Protein AF-A0A430PXK6-F1 (afdb_monomer)

Secondary structure (DSSP, 8-state):
--EEEEE--GGG--S--TTTTT-SSS-S--THHHHHS----TTS-EEEEE---------GGGSSS--GGG---------SS-SSS-TTTT-TT-------

InterPro domains:
  IPR000269 Copper amine oxidase [PTHR10638] (1-87)
  IPR015798 Copper amine oxidase, catalytic domain [PF01179] (1-88)
  IPR036460 Copper amine oxidase, catalytic domain superfamily [G3DSA:2.70.98.20] (1-100)
  IPR036460 Copper amine oxidase, catalytic domain superfamily [SSF49998] (1-90)
  IPR049947 Copper amine oxidase, copper-binding site [PS01165] (51-64)

Organism: Schistosoma bovis (NCBI:txid6184)

Foldseek 3Di:
DFKDKFADDPVPPDQADPCCVVDVPDGPHDNVCRRVVPDDPPPGHMDMDGDWDDDDDDDPVCPPHHDPPPDDRDDDDDDDPPDPDDPCPPPPPDDDDDDD

Structure (mmCIF, N/CA/C/O backbone):
data_AF-A0A430PXK6-F1
#
_entry.id   AF-A0A430PXK6-F1
#
loop_
_atom_site.group_PDB
_atom_site.id
_atom_site.type_symbol
_atom_site.label_atom_id
_atom_site.label_alt_id
_atom_site.label_comp_id
_atom_site.label_asym_id
_atom_site.label_entity_id
_atom_site.label_seq_id
_atom_site.pdbx_PDB_ins_code
_atom_site.Cartn_x
_atom_site.Cartn_y
_atom_site.Cartn_z
_atom_site.occupancy
_atom_site.B_iso_or_equiv
_atom_site.auth_seq_id
_atom_site.auth_comp_id
_atom_site.auth_asym_id
_atom_site.auth_atom_id
_atom_site.pdbx_PDB_model_num
ATOM 1 N N . HIS A 1 1 ? 6.827 4.403 8.290 1.00 89.12 1 HIS A N 1
ATOM 2 C CA . HIS A 1 1 ? 6.782 2.943 8.520 1.00 89.12 1 HIS A CA 1
ATOM 3 C C . HIS A 1 1 ? 6.505 2.255 7.188 1.00 89.12 1 HIS A C 1
ATOM 5 O O . HIS A 1 1 ? 5.950 2.909 6.315 1.00 89.12 1 HIS A O 1
ATOM 11 N N . GLN A 1 2 ? 6.911 0.995 7.000 1.00 94.81 2 GLN A N 1
ATOM 12 C CA . GLN A 1 2 ? 6.663 0.260 5.747 1.00 94.81 2 GLN A CA 1
ATOM 13 C C . GLN A 1 2 ? 5.270 -0.392 5.691 1.00 94.81 2 GLN A C 1
ATOM 15 O O . GLN A 1 2 ? 4.707 -0.531 4.610 1.00 94.81 2 GLN A O 1
ATOM 20 N N . LEU A 1 3 ? 4.712 -0.775 6.842 1.00 96.69 3 LEU A N 1
ATOM 21 C CA . LEU A 1 3 ? 3.411 -1.431 6.973 1.00 96.69 3 LEU A CA 1
ATOM 22 C C . LEU A 1 3 ? 2.674 -0.872 8.193 1.00 96.69 3 LEU A C 1
ATOM 24 O O . LEU A 1 3 ? 3.281 -0.724 9.256 1.00 96.69 3 LEU A O 1
ATOM 28 N N . TYR A 1 4 ? 1.374 -0.636 8.038 1.00 97.25 4 TYR A N 1
ATOM 29 C CA . TYR A 1 4 ? 0.419 -0.493 9.134 1.00 97.25 4 TYR A CA 1
ATOM 30 C C . TYR A 1 4 ? -0.727 -1.485 8.962 1.00 97.25 4 TYR A C 1
ATOM 32 O O . TYR A 1 4 ? -1.105 -1.815 7.837 1.00 97.25 4 TYR A O 1
ATOM 40 N N . VAL A 1 5 ? -1.279 -1.931 10.086 1.00 97.44 5 VAL A N 1
ATOM 41 C CA . VAL A 1 5 ? -2.472 -2.776 10.148 1.00 97.44 5 VAL A CA 1
ATOM 42 C C . VAL A 1 5 ? -3.470 -2.067 11.050 1.00 97.44 5 VAL A C 1
ATOM 44 O O . VAL A 1 5 ? -3.124 -1.741 12.185 1.00 97.44 5 VAL A O 1
ATOM 47 N N . THR A 1 6 ? -4.664 -1.801 10.535 1.00 97.88 6 THR A N 1
ATOM 48 C CA . THR A 1 6 ? -5.758 -1.149 11.270 1.00 97.88 6 THR A CA 1
ATOM 49 C C . THR A 1 6 ? -7.024 -1.990 11.147 1.00 97.88 6 THR A C 1
ATOM 51 O O . THR A 1 6 ? -7.123 -2.827 10.244 1.00 97.88 6 THR A O 1
ATOM 54 N N . GLN A 1 7 ? -7.986 -1.779 12.044 1.00 98.06 7 GLN A N 1
ATOM 55 C CA . GLN A 1 7 ? -9.341 -2.293 11.852 1.00 98.06 7 GLN A CA 1
ATOM 56 C C . GLN A 1 7 ? -10.008 -1.549 10.679 1.00 98.06 7 GLN A C 1
ATOM 58 O O . GLN A 1 7 ? -9.646 -0.408 10.379 1.00 98.06 7 GLN A O 1
ATOM 63 N N . GLN A 1 8 ? -10.923 -2.203 9.963 1.00 98.00 8 GLN A N 1
ATOM 64 C C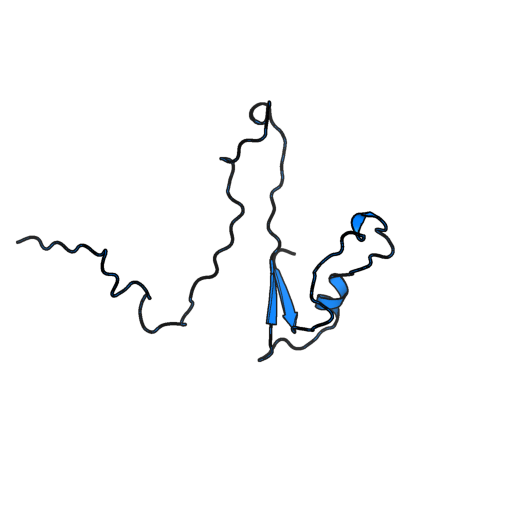A . GLN A 1 8 ? -11.704 -1.557 8.906 1.00 98.00 8 GLN A CA 1
ATOM 65 C C . GLN A 1 8 ? -12.774 -0.638 9.509 1.00 98.00 8 GLN A C 1
ATOM 67 O O . GLN A 1 8 ? -13.498 -1.036 10.417 1.00 98.00 8 GLN A O 1
ATOM 72 N N . HIS A 1 9 ? -12.902 0.567 8.945 1.00 97.88 9 HIS A N 1
ATOM 73 C CA . HIS A 1 9 ? -14.003 1.490 9.219 1.00 97.88 9 HIS A CA 1
ATOM 74 C C . HIS A 1 9 ? -14.460 2.184 7.934 1.00 97.88 9 HIS A C 1
ATOM 76 O O . HIS A 1 9 ? -13.639 2.614 7.120 1.00 97.88 9 HIS A O 1
ATOM 82 N N . ASP A 1 10 ? -15.770 2.376 7.763 1.00 97.69 10 ASP A N 1
ATOM 83 C CA . ASP A 1 10 ? -16.331 3.014 6.560 1.00 97.69 10 ASP A CA 1
ATOM 84 C C . ASP A 1 10 ? -15.867 4.474 6.383 1.00 97.69 10 ASP A C 1
ATOM 86 O O . ASP A 1 10 ? -15.720 4.970 5.261 1.00 97.69 10 ASP A O 1
ATOM 90 N N . ASN A 1 11 ? -15.587 5.172 7.488 1.00 95.88 11 ASN A N 1
ATOM 91 C CA . ASN A 1 11 ? -15.085 6.549 7.492 1.00 95.88 11 ASN A CA 1
ATOM 92 C C . ASN A 1 11 ? -13.553 6.661 7.312 1.00 95.88 11 ASN A C 1
ATOM 94 O O . ASN A 1 11 ? -13.055 7.778 7.176 1.00 95.88 11 ASN A O 1
ATOM 98 N N . GLU A 1 12 ? -12.821 5.544 7.240 1.00 97.25 12 GLU A N 1
ATOM 99 C CA . GLU A 1 12 ? -11.361 5.481 7.041 1.00 97.25 12 GLU A CA 1
ATOM 100 C C . GLU A 1 12 ? -10.991 4.929 5.650 1.00 97.25 12 GLU A C 1
ATOM 102 O O . GLU A 1 12 ? -9.982 4.257 5.448 1.00 97.25 12 GLU A O 1
ATOM 107 N N . SER A 1 13 ? -11.813 5.239 4.643 1.00 96.00 13 SER A N 1
ATOM 108 C CA . SER A 1 13 ? -11.701 4.690 3.281 1.00 96.00 13 SER A CA 1
ATOM 109 C C . SER A 1 13 ? -10.408 5.057 2.524 1.00 96.00 13 SER A C 1
ATOM 111 O O . SER A 1 13 ? -10.070 4.409 1.533 1.00 96.00 13 SER A O 1
ATOM 113 N N . PHE A 1 14 ? -9.685 6.106 2.938 1.00 96.94 14 PHE A N 1
ATOM 114 C CA . PHE A 1 14 ? -8.498 6.611 2.238 1.00 96.94 14 PHE A CA 1
ATOM 115 C C . PHE A 1 14 ? -7.402 7.021 3.224 1.00 96.94 14 PHE A C 1
ATOM 117 O O . PHE A 1 14 ? -7.686 7.648 4.238 1.00 96.94 14 PHE A O 1
ATOM 124 N N . ALA A 1 15 ? -6.136 6.769 2.877 1.00 96.31 15 ALA A N 1
ATOM 125 C CA . ALA A 1 15 ? -4.981 7.218 3.667 1.00 96.31 15 ALA A CA 1
ATOM 126 C C . ALA A 1 15 ? -4.588 8.692 3.430 1.00 96.31 15 ALA A C 1
ATOM 128 O O . ALA A 1 15 ? -3.665 9.201 4.062 1.00 96.31 15 ALA A O 1
ATOM 129 N N . SER A 1 16 ? -5.232 9.375 2.479 1.00 96.69 16 SER A N 1
ATOM 130 C CA . SER A 1 16 ? -4.958 10.773 2.135 1.00 96.69 16 SER A CA 1
ATOM 131 C C . SER A 1 16 ? -6.161 11.404 1.425 1.00 96.69 16 SER A C 1
ATOM 133 O O . SER A 1 16 ? -7.170 10.751 1.170 1.00 96.69 16 SER A O 1
ATOM 135 N N . SER A 1 17 ? -6.036 12.679 1.076 1.00 96.25 17 SER A N 1
ATOM 136 C CA . SER A 1 17 ? -7.006 13.455 0.307 1.00 96.25 17 SER A CA 1
ATOM 137 C C . SER A 1 17 ? -6.287 14.337 -0.711 1.00 96.25 17 SER A C 1
ATOM 139 O O . SER A 1 17 ? -5.134 14.720 -0.506 1.00 96.25 17 SER A O 1
ATOM 141 N N . ILE A 1 18 ? -6.987 14.737 -1.777 1.00 96.69 18 ILE A N 1
ATOM 142 C CA . ILE A 1 18 ? -6.486 15.720 -2.753 1.00 96.69 18 ILE A CA 1
ATOM 143 C C . ILE A 1 18 ? -6.125 17.071 -2.108 1.00 96.69 18 ILE A C 1
ATOM 145 O O . ILE A 1 18 ? -5.341 17.830 -2.668 1.00 96.69 18 ILE A O 1
ATOM 149 N N . PHE A 1 19 ? -6.666 17.361 -0.921 1.00 97.19 19 PHE A N 1
ATOM 150 C CA . PHE A 1 19 ? -6.427 18.605 -0.187 1.00 97.19 19 PHE A CA 1
ATOM 151 C C . PHE A 1 19 ? -5.302 18.506 0.853 1.00 97.19 19 PHE A C 1
ATOM 153 O O . PHE A 1 19 ? -4.849 19.539 1.339 1.00 97.19 19 PHE A O 1
ATOM 160 N N . ASN A 1 20 ? -4.799 17.305 1.168 1.00 95.88 20 ASN A N 1
ATOM 161 C CA . ASN A 1 20 ? -3.732 17.131 2.165 1.00 95.88 20 ASN A CA 1
ATOM 162 C C . ASN A 1 20 ? -2.418 17.825 1.769 1.00 95.88 20 ASN A C 1
ATOM 164 O O . ASN A 1 20 ? -1.619 18.144 2.638 1.00 95.88 20 ASN A O 1
ATOM 168 N N . GLY A 1 21 ? -2.184 18.060 0.473 1.00 95.19 21 GLY A N 1
ATOM 169 C CA . GLY A 1 21 ? -1.030 18.828 -0.007 1.00 95.19 21 GLY A CA 1
ATOM 170 C C . GLY A 1 21 ? -1.212 20.351 0.046 1.00 95.19 21 GLY A C 1
ATOM 171 O O . GLY A 1 21 ? -0.244 21.073 -0.169 1.00 95.19 21 GLY A O 1
ATOM 172 N N . VAL A 1 22 ? -2.432 20.842 0.297 1.00 96.38 22 VAL A N 1
ATOM 173 C CA . VAL A 1 22 ? -2.752 22.281 0.336 1.00 96.38 22 VAL A CA 1
ATOM 174 C C . VAL A 1 22 ? -2.542 22.847 1.738 1.00 96.38 22 VAL A C 1
ATOM 176 O O . VAL A 1 22 ? -1.939 23.908 1.880 1.00 96.38 22 VAL A O 1
ATOM 179 N N . ASP A 1 23 ? -3.004 22.133 2.766 1.00 93.94 23 ASP A N 1
ATOM 180 C CA . ASP A 1 23 ? -2.759 22.471 4.168 1.00 93.94 23 ASP A CA 1
ATOM 181 C C . ASP A 1 23 ? -2.091 21.297 4.888 1.00 93.94 23 ASP A C 1
ATOM 183 O O . ASP A 1 23 ? -2.706 20.264 5.153 1.00 93.94 23 ASP A O 1
ATOM 187 N N . LEU A 1 24 ? -0.812 21.486 5.211 1.00 92.56 24 LEU A N 1
ATOM 188 C CA . LEU A 1 24 ? 0.014 20.499 5.906 1.00 92.56 24 LEU A CA 1
ATOM 189 C C . LEU A 1 24 ? -0.190 20.516 7.429 1.00 92.56 24 LEU A C 1
ATOM 191 O O . LEU A 1 24 ? 0.232 19.585 8.109 1.00 92.56 24 LEU A O 1
ATOM 195 N N . SER A 1 25 ? -0.785 21.581 7.972 1.00 95.00 25 SER A N 1
ATOM 196 C CA . SER A 1 25 ? -0.992 21.769 9.412 1.00 95.00 25 SER A CA 1
ATOM 197 C C . SER A 1 25 ? -2.323 21.192 9.884 1.00 95.00 25 SER A C 1
ATOM 199 O O . SER A 1 25 ? -2.386 20.602 10.962 1.00 95.00 25 SER A O 1
ATOM 201 N N . THR A 1 26 ? -3.369 21.317 9.060 1.00 95.94 26 THR A N 1
ATOM 202 C CA . THR A 1 26 ? -4.688 20.727 9.313 1.00 95.94 26 THR A CA 1
ATOM 203 C C . THR A 1 26 ? -5.159 19.889 8.119 1.00 95.94 26 THR A C 1
ATOM 205 O O . THR A 1 26 ? -6.059 20.288 7.381 1.00 95.94 26 THR A O 1
ATOM 208 N N . PRO A 1 27 ? -4.544 18.710 7.889 1.00 95.38 27 PRO A N 1
ATOM 209 C CA . PRO A 1 27 ? -4.898 17.871 6.752 1.00 95.38 27 PRO A CA 1
ATOM 210 C C . PRO A 1 27 ? -6.338 17.355 6.874 1.00 95.38 27 PRO A C 1
ATOM 212 O O . PRO A 1 27 ? -6.815 17.037 7.965 1.00 95.38 27 PRO A O 1
ATOM 215 N N . VAL A 1 28 ? -7.019 17.216 5.733 1.00 96.50 28 VAL A N 1
ATOM 216 C CA . VAL A 1 28 ? -8.387 16.670 5.669 1.00 96.50 28 VAL A CA 1
ATOM 217 C C . VAL A 1 28 ? -8.422 15.218 6.149 1.00 96.50 28 VAL A C 1
ATOM 219 O O . VAL A 1 28 ? -9.368 14.813 6.818 1.00 96.50 28 VAL A O 1
ATOM 222 N N . VAL A 1 29 ? -7.381 14.444 5.831 1.00 97.00 29 VAL A N 1
ATOM 223 C CA . VAL A 1 29 ? -7.187 13.074 6.317 1.00 97.00 29 VAL A CA 1
ATOM 224 C C . VAL A 1 29 ? -5.875 13.004 7.089 1.00 97.00 29 VAL A C 1
ATOM 226 O O . VAL A 1 29 ? -4.810 13.220 6.516 1.00 97.00 29 VAL A O 1
ATOM 229 N N . ASP A 1 30 ? -5.938 12.668 8.374 1.00 95.62 30 ASP A N 1
ATOM 230 C CA . ASP A 1 30 ? -4.760 12.405 9.204 1.00 95.62 30 ASP A CA 1
ATOM 231 C C . ASP A 1 30 ? -4.646 10.902 9.462 1.00 95.62 30 ASP A C 1
ATOM 233 O O . ASP A 1 30 ? -5.266 10.370 10.384 1.00 95.62 30 ASP A O 1
ATOM 237 N N . PHE A 1 31 ? -3.844 10.228 8.636 1.00 96.69 31 PHE A N 1
ATOM 238 C CA . PHE A 1 31 ? -3.636 8.781 8.707 1.00 96.69 31 PHE A CA 1
ATOM 239 C C . PHE A 1 31 ? -3.096 8.315 10.069 1.00 96.69 31 PHE A C 1
ATOM 241 O O . PHE A 1 31 ? -3.342 7.183 10.482 1.00 96.69 31 PHE A O 1
ATOM 248 N N . THR A 1 32 ? -2.390 9.181 10.805 1.00 95.25 32 THR A N 1
ATOM 249 C CA . THR A 1 32 ? -1.832 8.832 12.121 1.00 95.25 32 THR A CA 1
ATOM 250 C C . THR A 1 32 ? -2.931 8.373 13.073 1.00 95.25 32 THR A C 1
ATOM 252 O O . THR A 1 32 ? -2.723 7.410 13.813 1.00 95.25 32 THR A O 1
ATOM 255 N N . LYS A 1 33 ? -4.116 8.998 12.986 1.00 96.19 33 LYS A N 1
ATOM 256 C CA . LYS A 1 33 ? -5.275 8.712 13.840 1.00 96.19 33 LYS A CA 1
ATOM 257 C C . LYS A 1 33 ? -5.769 7.272 13.718 1.00 96.19 33 LYS A C 1
ATOM 259 O O . LYS A 1 33 ? -6.167 6.717 14.735 1.00 96.19 33 LYS A O 1
ATOM 264 N N . PHE A 1 34 ? -5.668 6.669 12.532 1.00 96.75 34 PHE A N 1
ATOM 265 C CA . PHE A 1 34 ? -6.113 5.291 12.283 1.00 96.75 34 PHE A CA 1
ATOM 266 C C . PHE A 1 34 ? -5.217 4.284 13.020 1.00 96.75 34 PHE A C 1
ATOM 268 O O . PHE A 1 34 ? -5.654 3.220 13.435 1.00 96.75 34 PHE A O 1
ATOM 275 N N . SER A 1 35 ? -3.931 4.621 13.194 1.00 92.31 35 SER A N 1
ATOM 276 C CA . SER A 1 35 ? -2.937 3.740 13.829 1.00 92.31 35 SER A CA 1
ATOM 277 C C . SER A 1 35 ? -2.696 4.027 15.316 1.00 92.31 35 SER A C 1
ATOM 279 O O . SER A 1 35 ? -2.227 3.156 16.045 1.00 92.31 35 SER A O 1
ATOM 281 N N . SER A 1 36 ? -2.981 5.246 15.785 1.00 95.19 36 SER A N 1
ATOM 282 C CA . SER A 1 36 ? -2.713 5.673 17.165 1.00 95.19 36 SER A CA 1
ATOM 283 C C . SER A 1 36 ? -3.891 5.464 18.121 1.00 95.19 36 SER A C 1
ATOM 285 O O . SER A 1 36 ? -3.779 5.794 19.300 1.00 95.19 36 SER A O 1
ATOM 287 N N . ASN A 1 37 ? -5.027 4.974 17.623 1.00 94.31 37 ASN A N 1
ATOM 288 C CA . ASN A 1 37 ? -6.265 4.787 18.387 1.00 94.31 37 ASN A CA 1
ATOM 289 C C . ASN A 1 37 ? -6.255 3.536 19.296 1.00 94.31 37 ASN A C 1
ATOM 291 O O . ASN A 1 37 ? -7.140 3.398 20.138 1.00 94.31 37 ASN A O 1
ATOM 295 N N . ASN A 1 38 ? -5.231 2.677 19.184 1.00 95.81 38 ASN A N 1
ATOM 296 C CA . ASN 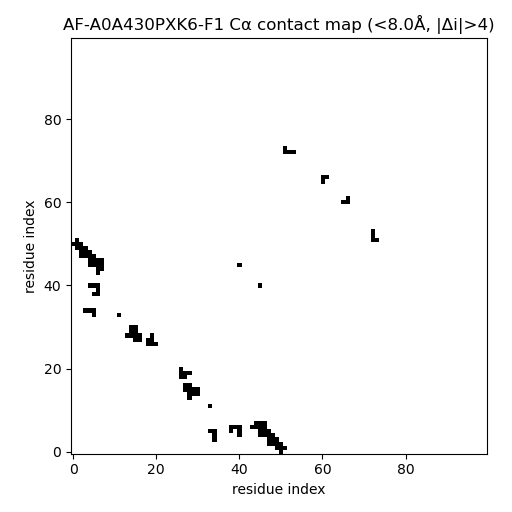A 1 38 ? -5.039 1.463 19.989 1.00 95.81 38 ASN A CA 1
ATOM 297 C C . ASN A 1 38 ? -6.227 0.481 19.924 1.00 95.81 38 ASN A C 1
ATOM 299 O O . ASN A 1 38 ? -6.555 -0.179 20.914 1.00 95.81 38 ASN A O 1
ATOM 303 N N . GLU A 1 39 ? -6.876 0.388 18.764 1.00 97.44 39 GLU A N 1
ATOM 304 C CA . GLU A 1 39 ? -7.902 -0.621 18.510 1.00 97.44 39 GLU A CA 1
ATOM 305 C C . GLU A 1 39 ? -7.312 -2.036 18.469 1.00 97.44 39 GLU A C 1
ATOM 307 O O . GLU A 1 39 ? -6.151 -2.259 18.110 1.00 97.44 39 GLU A O 1
ATOM 312 N N . SER A 1 40 ? -8.123 -3.016 18.872 1.00 96.75 40 SER A N 1
ATOM 313 C CA . SER A 1 40 ? -7.741 -4.424 18.779 1.00 96.75 40 SER A CA 1
ATOM 314 C C . SER A 1 40 ? -7.735 -4.861 17.319 1.00 96.75 40 SER A C 1
ATOM 316 O O . SER A 1 40 ? -8.683 -4.609 16.588 1.00 96.75 40 SER A O 1
ATOM 318 N N . ILE A 1 41 ? -6.697 -5.593 16.921 1.00 97.19 41 ILE A N 1
ATOM 319 C CA . ILE A 1 41 ? -6.597 -6.235 15.599 1.00 97.19 41 ILE A CA 1
ATOM 320 C C . ILE A 1 41 ? -6.844 -7.750 15.663 1.00 97.19 41 ILE A C 1
ATOM 322 O O . ILE A 1 41 ? -6.629 -8.476 14.693 1.00 97.19 41 ILE A O 1
ATOM 326 N N . PHE A 1 42 ? -7.217 -8.269 16.835 1.00 98.00 42 PHE A N 1
ATOM 327 C CA . PHE A 1 42 ? -7.415 -9.698 17.035 1.00 98.00 42 PHE A CA 1
ATOM 328 C C . PHE A 1 42 ? -8.791 -10.139 16.530 1.00 98.00 42 PHE A C 1
ATOM 330 O O . PHE A 1 42 ? -9.797 -9.790 17.136 1.00 98.00 42 PHE A O 1
ATOM 337 N N . ASN A 1 43 ? -8.812 -10.982 15.492 1.00 97.75 43 ASN A N 1
ATOM 338 C CA . ASN A 1 43 ? -10.032 -11.564 14.916 1.00 97.75 43 ASN A CA 1
ATOM 339 C C . ASN A 1 43 ? -11.053 -10.515 14.430 1.00 97.75 43 ASN A C 1
ATOM 341 O O . ASN A 1 43 ? -12.258 -10.690 14.594 1.00 97.75 43 ASN A O 1
ATOM 345 N N . GLU A 1 44 ? -10.542 -9.448 13.821 1.00 98.19 44 GLU A N 1
ATOM 346 C CA . GLU A 1 44 ? -11.324 -8.351 13.251 1.00 98.19 44 GLU A CA 1
ATOM 347 C C . GLU A 1 44 ? -11.205 -8.313 11.722 1.00 98.19 44 GLU A C 1
ATOM 349 O O . GLU A 1 44 ? -10.383 -9.023 11.133 1.00 98.19 44 GLU A O 1
ATOM 354 N N . ASP A 1 45 ? -12.011 -7.464 11.080 1.00 98.38 45 ASP A N 1
ATOM 355 C CA . ASP A 1 45 ? -11.779 -7.061 9.692 1.00 98.38 45 ASP A CA 1
ATOM 356 C C . ASP A 1 45 ? -10.601 -6.078 9.637 1.00 98.38 45 ASP A C 1
ATOM 358 O O . ASP A 1 45 ? -10.586 -5.071 10.349 1.00 98.38 45 ASP A O 1
ATOM 362 N N . LEU A 1 46 ? -9.586 -6.396 8.832 1.00 98.12 46 LEU A N 1
ATOM 363 C CA . LEU A 1 46 ? -8.290 -5.721 8.853 1.00 98.12 46 LEU A CA 1
ATOM 364 C C . LEU A 1 46 ? -7.961 -5.087 7.506 1.00 98.12 46 LEU A C 1
ATOM 366 O O . LEU A 1 46 ? -8.089 -5.708 6.450 1.00 98.12 46 LEU A O 1
ATOM 370 N N . VAL A 1 47 ? -7.386 -3.888 7.567 1.00 98.06 47 VAL A N 1
ATOM 371 C CA . VAL A 1 47 ? -6.822 -3.185 6.414 1.00 98.06 47 VAL A CA 1
ATOM 372 C C . VAL A 1 47 ? -5.301 -3.134 6.539 1.00 98.06 47 VAL A C 1
ATOM 374 O O . VAL A 1 47 ? -4.752 -2.725 7.564 1.00 98.06 47 VAL A O 1
ATOM 377 N N . LEU A 1 48 ? -4.606 -3.546 5.475 1.00 97.44 48 LEU A N 1
ATOM 378 C CA . LEU A 1 48 ? -3.153 -3.427 5.359 1.00 97.44 48 LEU A CA 1
ATOM 379 C C . LEU A 1 48 ? -2.797 -2.182 4.545 1.00 97.44 48 LEU A C 1
ATOM 381 O O . LEU A 1 48 ? -3.131 -2.084 3.364 1.00 97.44 48 LEU A O 1
ATOM 385 N N . TRP A 1 49 ? -2.032 -1.276 5.149 1.00 97.75 49 TRP A N 1
ATOM 386 C CA . TRP A 1 49 ? -1.518 -0.074 4.496 1.00 97.75 49 TRP A CA 1
ATOM 387 C C . TRP A 1 49 ? -0.021 -0.231 4.231 1.00 97.75 49 TRP A C 1
ATOM 389 O O . TRP A 1 49 ? 0.789 -0.261 5.160 1.00 97.75 49 TRP A O 1
ATOM 399 N N . LEU A 1 50 ? 0.356 -0.351 2.958 1.00 97.06 50 LEU A N 1
ATOM 400 C CA . LEU A 1 50 ? 1.720 -0.664 2.526 1.00 97.06 50 LEU A CA 1
ATOM 401 C C . LEU A 1 50 ? 2.392 0.571 1.922 1.00 97.06 50 LEU A C 1
ATOM 403 O O . LEU A 1 50 ? 1.898 1.145 0.955 1.00 97.06 50 LEU A O 1
ATOM 407 N N . THR A 1 51 ? 3.545 0.958 2.466 1.00 96.44 51 THR A N 1
ATOM 408 C CA . THR A 1 51 ? 4.392 2.021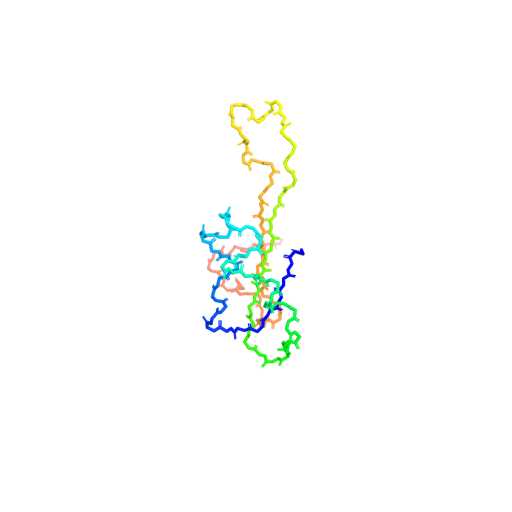 1.909 1.00 96.44 51 THR A CA 1
ATOM 409 C C . THR A 1 51 ? 5.568 1.400 1.171 1.00 96.44 51 THR A C 1
ATOM 411 O O . THR A 1 51 ? 6.394 0.713 1.771 1.00 96.44 51 THR A O 1
ATOM 414 N N . VAL A 1 52 ? 5.675 1.685 -0.124 1.00 95.25 52 VAL A N 1
ATOM 415 C CA . VAL A 1 52 ? 6.791 1.251 -0.967 1.00 95.25 52 VAL A CA 1
ATOM 416 C C . VAL A 1 52 ? 7.370 2.475 -1.662 1.00 95.25 52 VAL A C 1
ATOM 418 O O . VAL A 1 52 ? 6.630 3.322 -2.154 1.00 95.25 52 VAL A O 1
ATOM 421 N N . GLY A 1 53 ? 8.692 2.587 -1.686 1.00 92.94 53 GLY A N 1
ATOM 422 C CA . GLY A 1 53 ? 9.373 3.732 -2.273 1.00 92.94 53 GLY A CA 1
ATOM 423 C C . GLY A 1 53 ? 10.860 3.475 -2.449 1.00 92.94 53 GLY A C 1
ATOM 424 O O . GLY A 1 53 ? 11.392 2.457 -2.005 1.00 92.94 53 GLY A O 1
ATOM 425 N N . ASN A 1 54 ? 11.529 4.421 -3.091 1.00 90.56 54 ASN A N 1
ATOM 426 C CA . ASN A 1 54 ? 12.963 4.410 -3.327 1.00 90.56 54 ASN A CA 1
ATOM 427 C C . ASN A 1 54 ? 13.587 5.737 -2.891 1.00 90.56 54 ASN A C 1
ATOM 429 O O . ASN A 1 54 ? 12.972 6.797 -2.986 1.00 90.56 54 ASN A O 1
ATOM 433 N N . TYR A 1 55 ? 14.852 5.682 -2.483 1.00 91.06 55 TYR A N 1
ATOM 434 C CA . TYR A 1 55 ? 15.699 6.867 -2.474 1.00 91.06 55 TYR A CA 1
ATOM 435 C C . TYR A 1 55 ? 16.226 7.075 -3.895 1.00 91.06 55 TYR A C 1
ATOM 437 O O . TYR A 1 55 ? 16.991 6.252 -4.396 1.00 91.06 55 TYR A O 1
ATOM 445 N N . HIS A 1 56 ? 15.797 8.144 -4.567 1.00 91.81 56 HIS A N 1
ATOM 446 C CA . HIS A 1 56 ? 16.294 8.483 -5.902 1.00 91.81 56 HIS A CA 1
ATOM 447 C C . HIS A 1 56 ? 17.406 9.527 -5.794 1.00 91.81 56 HIS A C 1
ATOM 449 O O . HIS A 1 56 ? 17.152 10.666 -5.413 1.00 91.81 56 HIS A O 1
ATOM 455 N N . LEU A 1 57 ? 18.637 9.129 -6.125 1.00 92.81 57 LEU A N 1
ATOM 456 C CA . LEU A 1 57 ? 19.764 10.037 -6.350 1.00 92.81 57 LEU A CA 1
ATOM 457 C C . LEU A 1 57 ? 19.960 10.175 -7.865 1.00 92.81 57 LEU A C 1
ATOM 459 O O . LEU A 1 57 ? 20.447 9.216 -8.470 1.00 92.81 57 LEU A O 1
ATOM 463 N N . PRO A 1 58 ? 19.570 11.305 -8.482 1.00 92.88 58 PRO A N 1
ATOM 464 C CA . PRO A 1 58 ? 19.675 11.471 -9.926 1.00 92.88 58 PRO A CA 1
ATOM 465 C C . PRO A 1 58 ? 21.115 11.353 -10.432 1.00 92.88 58 PRO A C 1
ATOM 467 O O . PRO A 1 58 ? 22.047 11.862 -9.801 1.00 92.88 58 PRO A O 1
ATOM 470 N N . ARG A 1 59 ? 21.300 10.697 -11.581 1.00 92.19 59 ARG A N 1
ATOM 471 C CA . ARG A 1 59 ? 22.607 10.539 -12.247 1.00 92.19 59 ARG A CA 1
ATOM 472 C C . ARG A 1 59 ? 22.531 10.877 -13.737 1.00 92.19 59 ARG A C 1
ATOM 474 O O . ARG A 1 59 ? 21.455 11.122 -14.269 1.00 92.19 59 ARG A O 1
ATOM 481 N N . HIS A 1 60 ? 23.678 10.904 -14.419 1.00 96.62 60 HIS A N 1
ATOM 482 C CA . HIS A 1 60 ? 23.740 11.232 -15.851 1.00 96.62 60 HIS A CA 1
ATOM 483 C C . HIS A 1 60 ? 22.922 10.258 -16.708 1.00 96.62 60 HIS A C 1
ATOM 485 O O . HIS A 1 60 ? 22.381 10.652 -17.736 1.00 96.62 60 HIS A O 1
ATOM 491 N N . GLU A 1 61 ? 22.796 9.008 -16.265 1.00 93.94 61 GLU A N 1
ATOM 492 C CA . GLU A 1 61 ? 21.982 7.980 -16.908 1.00 93.94 61 GLU A CA 1
ATOM 493 C C . GLU A 1 61 ? 20.467 8.249 -16.815 1.00 93.94 61 GLU A C 1
ATOM 495 O O . GLU A 1 61 ? 19.707 7.609 -17.534 1.00 93.94 61 GLU A O 1
ATOM 500 N N . ASP A 1 62 ? 20.022 9.200 -15.981 1.00 93.75 62 ASP A N 1
ATOM 501 C CA . ASP A 1 62 ? 18.617 9.630 -15.898 1.00 93.75 62 ASP A CA 1
ATOM 502 C C . ASP A 1 62 ? 18.253 10.699 -16.951 1.00 93.75 62 ASP A C 1
ATOM 504 O O . ASP A 1 62 ? 17.140 11.225 -16.946 1.00 93.75 62 ASP A O 1
ATOM 508 N N . LEU A 1 63 ? 19.170 11.055 -17.860 1.00 95.56 63 LEU A N 1
ATOM 509 C CA . LEU A 1 63 ? 18.898 11.981 -18.962 1.00 95.56 63 LEU A CA 1
ATOM 510 C C . LEU A 1 63 ? 18.594 11.230 -20.271 1.00 95.56 63 LEU A C 1
ATOM 512 O O . LEU A 1 63 ? 19.317 10.300 -20.627 1.00 95.56 63 LEU A O 1
ATOM 516 N N . PRO A 1 64 ? 17.579 11.659 -21.052 1.00 95.31 64 PRO A N 1
ATOM 517 C CA . PRO A 1 64 ? 16.630 12.745 -20.773 1.00 95.31 64 PRO A CA 1
ATOM 518 C C . PRO A 1 64 ? 15.502 12.348 -19.807 1.00 95.31 64 PRO A C 1
ATOM 520 O O . PRO A 1 64 ? 14.727 13.210 -19.409 1.00 95.31 64 PRO A O 1
ATOM 523 N N . ASN A 1 65 ? 15.385 11.061 -19.472 1.00 93.75 65 ASN A N 1
ATOM 524 C CA . ASN A 1 65 ? 14.365 10.523 -18.581 1.00 93.75 65 ASN A CA 1
ATOM 525 C C . ASN A 1 65 ? 14.963 9.437 -17.683 1.00 93.75 65 ASN A C 1
ATOM 527 O O . ASN A 1 65 ? 15.800 8.653 -18.133 1.00 93.75 65 ASN A O 1
ATOM 531 N N . THR A 1 66 ? 14.446 9.323 -16.462 1.00 92.00 66 THR A N 1
AT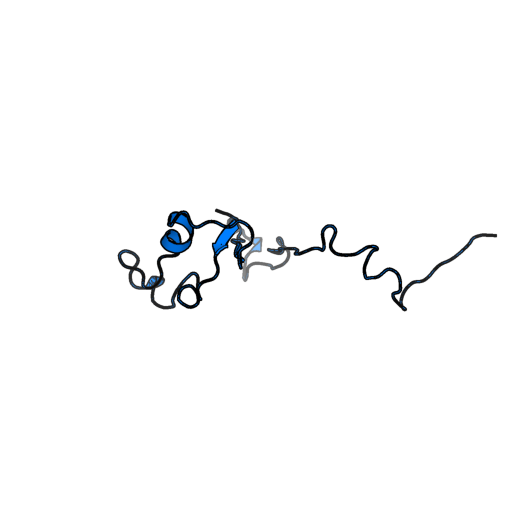OM 532 C CA . THR A 1 66 ? 14.728 8.206 -15.556 1.00 92.00 66 THR A CA 1
ATOM 533 C C . THR A 1 66 ? 14.365 6.873 -16.213 1.00 92.00 66 THR A C 1
ATOM 535 O O . THR A 1 66 ? 13.240 6.685 -16.687 1.00 92.00 66 THR A O 1
ATOM 538 N N . ALA A 1 67 ? 15.294 5.920 -16.211 1.00 90.88 67 ALA A N 1
ATOM 539 C CA . ALA A 1 67 ? 15.043 4.581 -16.733 1.00 90.88 67 ALA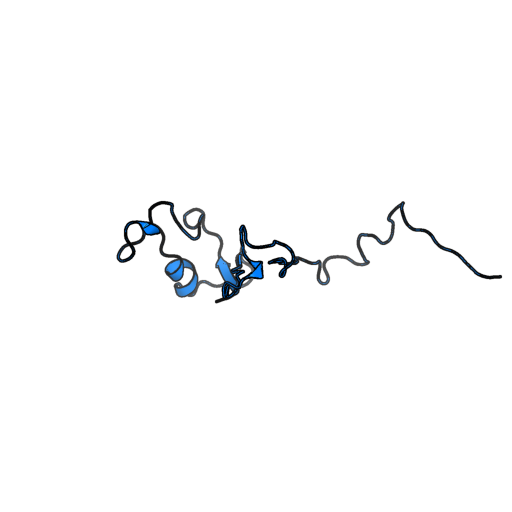 A CA 1
ATOM 540 C C . ALA A 1 67 ? 14.220 3.724 -15.751 1.00 90.88 67 ALA A C 1
ATOM 542 O O . ALA A 1 67 ? 14.415 3.775 -14.537 1.00 90.88 67 ALA A O 1
ATOM 543 N N . THR A 1 68 ? 13.341 2.859 -16.269 1.00 89.94 68 THR A N 1
ATOM 544 C CA . THR A 1 68 ? 12.515 1.950 -15.445 1.00 89.94 68 THR A CA 1
ATOM 545 C C . THR A 1 68 ? 13.247 0.679 -14.997 1.00 89.94 68 THR A C 1
ATOM 547 O O . THR A 1 68 ? 12.758 -0.045 -14.134 1.00 89.94 68 THR A O 1
ATOM 550 N N . SER A 1 69 ? 14.433 0.394 -15.544 1.00 81.81 69 SER A N 1
ATOM 551 C CA . SER A 1 69 ? 15.205 -0.827 -15.270 1.00 81.81 69 SER A CA 1
ATOM 552 C C . SER A 1 69 ? 15.849 -0.878 -13.875 1.00 81.81 69 SER A C 1
ATOM 554 O O . SER A 1 69 ? 16.402 -1.909 -13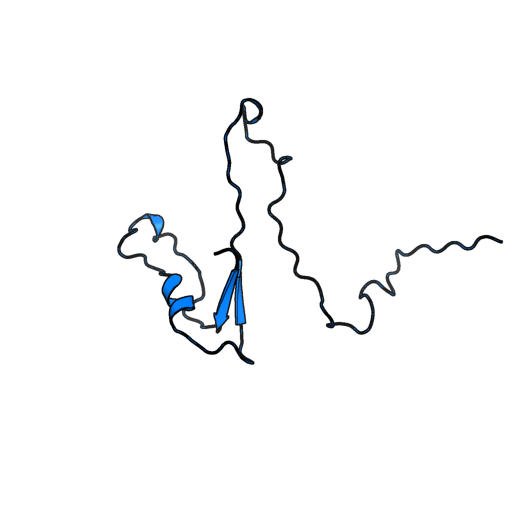.504 1.00 81.81 69 SER A O 1
ATOM 556 N N . GLY A 1 70 ? 15.801 0.217 -13.106 1.00 67.69 70 GLY A N 1
ATOM 557 C CA . GLY A 1 70 ? 16.528 0.407 -11.841 1.00 67.69 70 GLY A CA 1
ATOM 558 C C . GLY A 1 70 ? 15.956 -0.283 -10.595 1.00 67.69 70 GLY A C 1
ATOM 559 O O . GLY A 1 70 ? 16.537 -0.139 -9.523 1.00 67.69 70 GLY A O 1
ATOM 560 N N . GLY A 1 71 ? 14.860 -1.036 -10.712 1.00 68.31 71 GLY A N 1
ATOM 561 C CA . GLY A 1 71 ? 14.302 -1.826 -9.612 1.00 68.31 71 GLY A CA 1
ATOM 562 C C . GLY A 1 71 ? 12.789 -1.645 -9.487 1.00 68.31 71 GLY A C 1
ATOM 563 O O . GLY A 1 71 ? 12.346 -0.560 -9.110 1.00 68.31 71 GLY A O 1
ATOM 564 N N . PRO A 1 72 ? 11.975 -2.670 -9.792 1.00 78.88 72 PRO A N 1
ATOM 565 C CA . PRO A 1 72 ? 10.539 -2.578 -9.583 1.00 78.88 72 PRO A CA 1
ATOM 566 C C . PRO A 1 72 ? 10.242 -2.438 -8.086 1.00 78.88 72 PRO A C 1
ATOM 568 O O . PRO A 1 72 ? 10.715 -3.225 -7.266 1.00 78.88 72 PRO A O 1
ATOM 571 N N . LEU A 1 73 ? 9.429 -1.446 -7.728 1.00 91.19 73 LEU A N 1
ATOM 572 C CA . LEU A 1 73 ? 8.784 -1.400 -6.421 1.00 91.19 73 LEU A CA 1
ATOM 573 C C . LEU A 1 73 ? 7.671 -2.451 -6.425 1.00 91.19 73 LEU A C 1
ATOM 575 O O . LEU A 1 73 ? 6.688 -2.309 -7.149 1.00 91.19 73 LEU A O 1
ATOM 579 N N . SER A 1 74 ? 7.843 -3.528 -5.662 1.00 92.00 74 SER A N 1
ATOM 580 C CA . SER A 1 74 ? 6.925 -4.669 -5.679 1.00 92.00 74 SER A CA 1
ATOM 581 C C . SER A 1 74 ? 6.548 -5.132 -4.281 1.00 92.00 74 SER A C 1
ATOM 583 O O . SER A 1 74 ? 7.387 -5.166 -3.382 1.00 92.00 74 SER A O 1
ATOM 585 N N . ILE A 1 75 ? 5.306 -5.587 -4.150 1.00 93.94 75 ILE A N 1
ATOM 586 C CA . ILE A 1 75 ? 4.819 -6.386 -3.027 1.00 93.94 75 ILE A CA 1
ATOM 587 C C . ILE A 1 75 ? 4.318 -7.721 -3.567 1.00 93.94 75 ILE A C 1
ATOM 589 O O . ILE A 1 75 ? 3.836 -7.797 -4.697 1.00 93.94 75 ILE A O 1
ATOM 593 N N . PHE A 1 76 ? 4.395 -8.763 -2.748 1.00 95.12 76 PHE A N 1
ATOM 594 C CA . PHE A 1 76 ? 3.824 -10.063 -3.071 1.00 95.12 76 PHE A CA 1
ATOM 595 C C . PHE A 1 76 ? 2.918 -10.501 -1.928 1.00 95.12 76 PHE A C 1
ATOM 597 O O . PHE A 1 76 ? 3.364 -10.609 -0.788 1.00 95.12 76 PHE A O 1
ATOM 604 N N . ILE A 1 77 ? 1.651 -10.765 -2.241 1.00 95.69 77 ILE A N 1
ATOM 605 C CA . ILE A 1 77 ? 0.714 -11.415 -1.326 1.00 95.69 77 ILE A CA 1
ATOM 606 C C . ILE A 1 77 ? 0.650 -12.869 -1.762 1.00 95.69 77 ILE A C 1
ATOM 608 O O . ILE A 1 77 ? 0.158 -13.178 -2.847 1.00 95.69 77 ILE A O 1
ATOM 612 N N . MET A 1 78 ? 1.223 -13.748 -0.945 1.00 95.69 78 MET A N 1
ATOM 613 C CA . MET A 1 78 ? 1.350 -15.165 -1.262 1.00 95.69 78 MET A CA 1
ATOM 614 C C . MET A 1 78 ? 0.573 -16.015 -0.254 1.00 95.69 78 MET A C 1
ATOM 616 O O . MET A 1 78 ? 0.544 -15.680 0.932 1.00 95.69 78 MET A O 1
ATOM 620 N N . PRO A 1 79 ? -0.035 -17.128 -0.693 1.00 95.44 79 PRO A N 1
ATOM 621 C CA . PRO A 1 79 ? -0.694 -18.062 0.209 1.00 95.44 79 PRO A CA 1
ATOM 622 C C . PRO A 1 79 ? 0.288 -18.621 1.248 1.00 95.44 79 PRO A C 1
ATOM 624 O O . PRO A 1 79 ? 1.326 -19.168 0.884 1.00 95.44 79 PRO A O 1
ATOM 627 N N . HIS A 1 80 ? -0.062 -18.547 2.533 1.00 95.56 80 HIS A N 1
ATOM 628 C CA . HIS A 1 80 ? 0.698 -19.176 3.616 1.00 95.56 80 HIS A CA 1
ATOM 629 C C . HIS A 1 80 ? -0.229 -20.089 4.422 1.00 95.56 80 HIS A C 1
ATOM 631 O O . HIS A 1 80 ? -1.102 -19.607 5.138 1.00 95.56 80 HIS A O 1
ATOM 637 N N . ASN A 1 81 ? -0.070 -21.409 4.267 1.00 95.88 81 ASN A N 1
ATOM 638 C CA . ASN A 1 81 ? -0.972 -22.435 4.821 1.00 95.88 81 ASN A CA 1
ATOM 639 C C . ASN A 1 81 ? -2.456 -22.261 4.441 1.00 95.88 81 ASN A C 1
ATOM 641 O O . ASN A 1 81 ? -3.342 -22.734 5.146 1.00 95.88 81 ASN A O 1
ATOM 645 N N . LEU A 1 82 ? -2.731 -21.596 3.316 1.00 96.25 82 LEU A N 1
ATOM 646 C CA . LEU A 1 82 ? -4.093 -21.390 2.820 1.00 96.25 82 LEU A CA 1
ATOM 647 C C . LEU A 1 82 ? -4.646 -22.625 2.087 1.00 96.25 82 LEU A C 1
ATOM 649 O O . LEU A 1 82 ? -5.850 -22.860 2.092 1.00 96.25 82 LEU A O 1
ATOM 653 N N . PHE A 1 83 ? -3.773 -23.416 1.457 1.00 96.12 83 PHE A N 1
ATOM 654 C CA . PHE A 1 83 ? -4.137 -24.573 0.634 1.00 96.12 83 PHE A CA 1
ATOM 655 C C . PHE A 1 83 ? -3.396 -25.832 1.094 1.00 96.12 83 PHE A C 1
ATOM 657 O O . PHE A 1 83 ? -2.283 -25.749 1.608 1.00 96.12 83 PHE A O 1
ATOM 664 N N . THR A 1 84 ? -3.986 -27.007 0.861 1.00 95.75 84 THR A N 1
ATOM 665 C CA . THR A 1 84 ? -3.376 -28.312 1.190 1.00 95.75 84 THR A CA 1
ATOM 666 C C . THR A 1 84 ? -2.181 -28.658 0.295 1.00 95.75 84 THR A C 1
ATOM 668 O O . THR A 1 84 ? -1.275 -29.374 0.710 1.00 95.75 84 THR A O 1
ATOM 671 N N . TYR A 1 85 ? -2.176 -28.161 -0.940 1.00 92.25 85 TYR A N 1
ATOM 672 C CA . TYR A 1 85 ? -1.108 -28.323 -1.924 1.00 92.25 85 TYR A CA 1
ATOM 673 C C . TYR A 1 85 ? -0.983 -27.037 -2.747 1.00 92.25 85 TYR A C 1
ATOM 675 O O . TYR A 1 85 ? -1.863 -26.176 -2.698 1.00 92.25 85 TYR A O 1
ATOM 683 N N . SER A 1 86 ? 0.109 -26.901 -3.505 1.00 91.25 86 SER A N 1
ATOM 684 C CA . SER A 1 86 ? 0.310 -25.735 -4.372 1.00 91.25 86 SER A CA 1
ATOM 685 C C . SER A 1 86 ? -0.872 -25.578 -5.344 1.00 91.25 86 SER A C 1
ATOM 687 O O . SER A 1 86 ? -1.199 -26.552 -6.022 1.00 91.25 86 SER A O 1
ATOM 689 N N . PRO A 1 87 ? -1.519 -24.403 -5.457 1.00 91.62 87 PRO A N 1
ATOM 690 C CA . PRO A 1 87 ? -2.710 -24.223 -6.300 1.00 91.62 87 PRO A CA 1
ATOM 691 C C . PRO A 1 87 ? -2.519 -24.586 -7.774 1.00 91.62 87 PRO A C 1
ATOM 693 O O . PRO A 1 87 ? -3.475 -24.919 -8.468 1.00 91.62 87 PRO A O 1
ATOM 696 N N . ASP A 1 88 ? -1.283 -24.549 -8.261 1.00 89.88 88 ASP A N 1
ATOM 697 C CA . ASP A 1 88 ? -0.926 -24.907 -9.627 1.00 89.88 88 ASP A CA 1
ATOM 698 C C . ASP A 1 88 ? -0.674 -26.416 -9.816 1.00 89.88 88 ASP A C 1
ATOM 700 O O . ASP A 1 88 ? -0.374 -26.835 -10.933 1.00 89.88 88 ASP A O 1
ATOM 704 N N . ALA A 1 89 ? -0.817 -27.242 -8.766 1.00 89.44 89 ALA A N 1
ATOM 705 C CA . ALA A 1 89 ? -0.519 -28.680 -8.759 1.00 89.44 89 ALA A CA 1
ATOM 706 C C . ALA A 1 89 ? -1.148 -29.460 -9.933 1.00 89.44 89 ALA A C 1
ATOM 708 O O . ALA A 1 89 ? -0.557 -30.412 -10.446 1.00 89.44 89 ALA A O 1
ATOM 709 N N . PHE A 1 90 ? -2.321 -29.023 -10.387 1.00 87.12 90 PHE A N 1
ATOM 710 C CA . PHE A 1 90 ? -3.097 -29.657 -11.453 1.00 87.12 90 PHE A CA 1
ATOM 711 C C . PHE A 1 90 ? -3.205 -28.784 -12.715 1.00 87.12 90 PHE A C 1
ATOM 713 O O . PHE A 1 90 ? -4.129 -28.936 -13.512 1.00 87.12 90 PHE A O 1
ATOM 720 N N . GLY A 1 91 ? -2.270 -27.847 -12.906 1.00 88.56 91 GLY A N 1
ATOM 721 C CA . GLY A 1 91 ? -2.227 -26.988 -14.087 1.00 88.56 91 GLY A CA 1
ATOM 722 C C . GLY A 1 91 ? -2.009 -27.783 -15.380 1.00 88.56 91 GLY A C 1
ATOM 723 O O . GLY A 1 91 ? -1.069 -28.569 -15.482 1.00 88.56 91 GLY A O 1
ATOM 724 N N . CYS A 1 92 ? -2.840 -27.530 -16.397 1.00 87.75 92 CYS A N 1
ATOM 725 C CA . CYS A 1 92 ? -2.797 -28.222 -17.697 1.00 87.75 92 CYS A CA 1
ATOM 726 C C . CYS A 1 92 ? -1.541 -27.917 -18.542 1.00 87.75 92 CYS A C 1
ATOM 728 O O . CYS A 1 92 ? -1.297 -28.599 -19.530 1.00 87.75 92 CYS A O 1
ATOM 730 N N . ASN A 1 93 ? -0.729 -26.926 -18.152 1.00 90.25 93 ASN A N 1
ATOM 731 C CA . ASN A 1 93 ? 0.486 -26.507 -18.870 1.00 90.25 93 ASN A CA 1
ATOM 732 C C . ASN A 1 93 ? 1.774 -27.125 -18.298 1.00 90.25 93 ASN A C 1
ATOM 734 O O . ASN A 1 93 ? 2.869 -26.600 -18.500 1.00 90.25 93 ASN A O 1
ATOM 738 N N . ARG A 1 94 ? 1.653 -28.214 -17.536 1.00 86.94 94 ARG A N 1
ATOM 739 C CA . ARG A 1 94 ? 2.791 -28.921 -16.946 1.00 86.94 94 ARG A CA 1
ATOM 740 C C . ARG A 1 94 ? 3.306 -29.984 -17.907 1.00 86.94 94 ARG A C 1
ATOM 742 O O . ARG A 1 94 ? 2.533 -30.766 -18.449 1.00 86.94 94 ARG A O 1
ATOM 749 N N . PHE A 1 95 ? 4.620 -30.024 -18.085 1.00 88.62 95 PHE A N 1
ATOM 750 C CA . PHE A 1 95 ? 5.308 -31.070 -18.831 1.00 88.62 95 PHE A CA 1
ATOM 751 C C . PHE A 1 95 ? 6.125 -31.926 -17.862 1.00 88.62 95 PHE A C 1
ATOM 753 O O . PHE A 1 95 ? 6.745 -31.409 -16.934 1.00 88.62 95 PHE A O 1
ATOM 760 N N . TYR A 1 96 ? 6.112 -33.239 -18.073 1.00 88.56 96 TYR A N 1
ATOM 761 C CA . TYR A 1 96 ? 6.859 -34.205 -17.275 1.00 88.56 96 TYR A CA 1
ATOM 762 C C . TYR A 1 96 ? 7.588 -35.175 -18.208 1.00 88.56 96 TYR A C 1
ATOM 764 O O . TYR A 1 96 ? 7.011 -35.633 -19.194 1.00 88.56 96 TYR A O 1
ATOM 772 N N . THR A 1 97 ? 8.858 -35.460 -17.919 1.00 90.94 97 THR A N 1
ATOM 773 C CA . THR A 1 97 ? 9.705 -36.357 -18.717 1.00 90.94 97 THR A CA 1
ATOM 774 C C . THR A 1 97 ? 10.422 -37.345 -17.807 1.00 90.94 97 THR A C 1
ATOM 776 O O . THR A 1 97 ? 11.080 -36.923 -16.857 1.00 90.94 97 THR A O 1
ATOM 779 N N . GLU A 1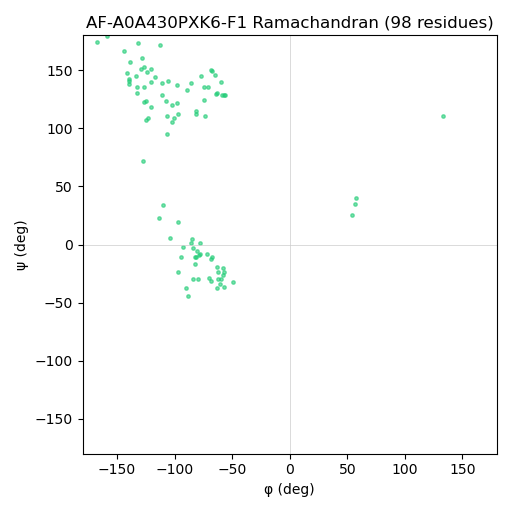 98 ? 10.358 -38.634 -18.131 1.00 90.31 98 GLU A N 1
ATOM 780 C CA . GLU A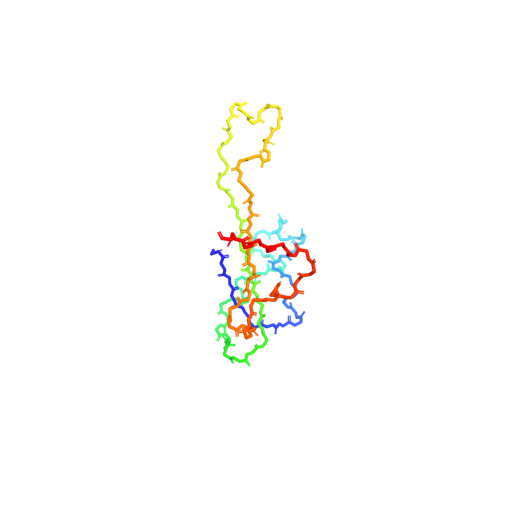 1 98 ? 11.134 -39.688 -17.468 1.00 90.31 98 GLU A CA 1
ATOM 781 C C . GLU A 1 98 ? 12.276 -40.151 -18.381 1.00 90.31 98 GLU A C 1
ATOM 783 O O . GLU A 1 98 ? 12.095 -40.280 -1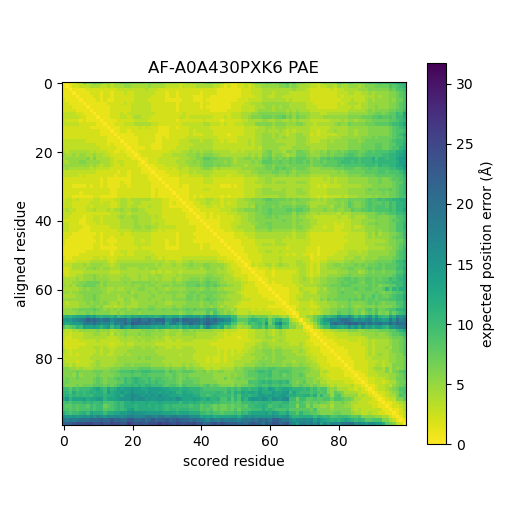9.595 1.00 90.31 98 GLU A O 1
ATOM 788 N N . SER A 1 99 ? 13.454 -40.411 -17.806 1.00 83.75 99 SER A N 1
ATOM 789 C CA . SER A 1 99 ? 14.519 -41.142 -18.504 1.00 83.75 99 SER A CA 1
ATOM 790 C C . SER A 1 99 ? 14.300 -42.639 -18.329 1.00 83.75 99 SER A C 1
ATOM 792 O O . SER A 1 99 ? 13.967 -43.080 -17.231 1.00 83.75 99 SER A O 1
ATOM 794 N N . LYS A 1 100 ? 14.526 -43.403 -19.403 1.00 66.19 100 LYS A N 1
ATOM 795 C CA . LYS A 1 100 ? 14.653 -44.865 -19.332 1.00 66.19 100 LYS A CA 1
ATOM 796 C C . LYS A 1 100 ? 15.924 -45.281 -18.603 1.00 66.19 100 LYS A C 1
ATOM 798 O O . LYS A 1 100 ? 16.895 -44.486 -18.644 1.00 66.19 100 LYS A O 1
#

pLDDT: mean 93.34, std 5.85, range [66.19, 98.38]

Sequence (100 aa):
HQLYVTQQHDNESFASSIFNGVDLSTPVVDFTKFSSNNESIFNEDLVLWLTVGNYHLPRHEDLPNTATSGGPLSIFIMPHNLFTYSPDAFGCNRFYTESK

Solvent-accessible surface area (backbone atoms only — not comparable to full-atom values): 7243 Å² total; per-residue (Å²): 126,55,68,49,75,32,62,67,51,88,92,63,79,56,77,58,48,95,55,33,84,76,36,81,87,71,39,84,43,61,52,64,59,67,67,71,67,75,73,75,72,78,93,57,62,72,42,80,48,76,55,81,86,79,89,84,78,89,53,80,78,34,61,98,51,74,67,80,86,83,64,81,86,80,86,83,93,71,86,76,88,74,59,98,60,67,90,65,77,81,50,90,88,69,84,85,86,83,84,133

Mean predicted aligned error: 5.27 Å

Radius of gyration: 21.84 Å; Cα contacts (8 Å, |Δi|>4): 60; chains: 1; bounding box: 40×67×41 Å